Protein AF-A0A926B3X3-F1 (afdb_monomer)

Sequence (114 aa):
MFDFTWFSDPSAWAALATLTLLEIVLGIDNIVFISVVVGRLPIEQGKQARQIGLALALIFRIALLSTVFILIGLTAPFFTVFDHGVSFRDLLLFAGGLFLLVKATREIHADVEG

Structure (mmCIF, N/CA/C/O backbone):
data_AF-A0A926B3X3-F1
#
_entry.id   AF-A0A926B3X3-F1
#
loop_
_atom_site.group_PDB
_atom_site.id
_atom_site.type_symbol
_atom_site.label_atom_id
_atom_site.label_alt_id
_atom_site.label_comp_id
_atom_site.label_asym_id
_atom_site.label_entity_id
_atom_site.label_seq_id
_atom_site.pdbx_PDB_ins_code
_atom_site.Cartn_x
_atom_site.Cartn_y
_atom_site.Cartn_z
_atom_site.occupancy
_atom_site.B_iso_or_equiv
_atom_site.auth_seq_id
_atom_site.auth_comp_id
_atom_site.auth_asym_id
_atom_site.auth_atom_id
_atom_site.pdbx_PDB_model_num
ATOM 1 N N . MET A 1 1 ? 27.681 2.929 -8.931 1.00 40.84 1 MET A N 1
ATOM 2 C CA . MET A 1 1 ? 28.123 4.221 -8.370 1.00 40.84 1 MET A CA 1
ATOM 3 C C . MET A 1 1 ? 26.849 4.993 -8.080 1.00 40.84 1 MET A C 1
ATOM 5 O O . MET A 1 1 ? 26.054 5.130 -8.996 1.00 40.84 1 MET A O 1
ATOM 9 N N . PHE A 1 2 ? 26.558 5.319 -6.819 1.00 56.75 2 PHE A N 1
ATOM 10 C CA . PHE A 1 2 ? 25.348 6.078 -6.486 1.00 56.75 2 PHE A CA 1
ATOM 11 C C . PHE A 1 2 ? 25.544 7.510 -6.995 1.00 56.75 2 PHE A C 1
ATOM 13 O O . PHE A 1 2 ? 26.399 8.222 -6.473 1.00 56.75 2 PHE A O 1
ATOM 20 N N . ASP A 1 3 ? 24.828 7.900 -8.049 1.00 65.88 3 ASP A N 1
ATOM 21 C CA . ASP A 1 3 ? 24.840 9.277 -8.542 1.00 65.88 3 ASP A CA 1
ATOM 22 C C . ASP A 1 3 ? 24.080 10.156 -7.548 1.00 65.88 3 ASP A C 1
ATOM 24 O O . ASP A 1 3 ? 22.885 9.978 -7.347 1.00 65.88 3 ASP A O 1
ATOM 28 N N . PHE A 1 4 ? 24.772 11.093 -6.896 1.00 72.75 4 PHE A N 1
ATOM 29 C CA . PHE A 1 4 ? 24.179 12.047 -5.945 1.00 72.75 4 PHE A CA 1
ATOM 30 C C . PHE A 1 4 ? 23.632 13.310 -6.629 1.00 72.75 4 PHE A C 1
ATOM 32 O O . PHE A 1 4 ? 23.232 14.259 -5.962 1.00 72.75 4 PHE A O 1
ATOM 39 N N . THR A 1 5 ? 23.597 13.333 -7.962 1.00 74.50 5 THR A N 1
ATOM 40 C CA . THR A 1 5 ? 23.115 14.464 -8.770 1.00 74.50 5 THR A CA 1
ATOM 41 C C . THR A 1 5 ? 21.628 14.761 -8.556 1.00 74.50 5 THR A C 1
ATOM 43 O O . THR A 1 5 ? 21.217 15.911 -8.688 1.00 74.50 5 THR A O 1
ATOM 46 N N . TRP A 1 6 ? 20.836 13.770 -8.127 1.00 72.50 6 TRP A N 1
ATOM 47 C CA . TRP A 1 6 ? 19.415 13.942 -7.801 1.00 72.50 6 TRP A CA 1
ATOM 48 C C . TRP A 1 6 ? 19.167 14.917 -6.641 1.00 72.50 6 TRP A C 1
ATOM 50 O O . TRP A 1 6 ? 18.108 15.533 -6.589 1.00 72.50 6 TRP A O 1
ATOM 60 N N . PHE A 1 7 ? 20.128 15.105 -5.725 1.00 77.75 7 PHE A N 1
ATOM 61 C CA . PHE A 1 7 ? 19.976 16.051 -4.609 1.00 77.75 7 PHE A CA 1
ATOM 62 C C . PHE A 1 7 ? 19.817 17.495 -5.089 1.00 77.75 7 PHE A C 1
ATOM 64 O O . PHE A 1 7 ? 19.164 18.299 -4.423 1.00 77.75 7 PHE A O 1
ATOM 71 N N . SER A 1 8 ? 20.421 17.826 -6.229 1.00 84.69 8 SER A N 1
ATOM 72 C CA . SER A 1 8 ? 20.369 19.158 -6.831 1.00 84.69 8 SER A CA 1
ATOM 73 C C . SER A 1 8 ? 19.271 19.293 -7.884 1.00 84.69 8 SER A C 1
ATOM 75 O O . SER A 1 8 ? 19.095 20.385 -8.416 1.00 84.69 8 SER A O 1
ATOM 77 N N . ASP A 1 9 ? 18.538 18.218 -8.181 1.00 85.81 9 ASP A N 1
ATOM 78 C CA . ASP A 1 9 ? 17.450 18.212 -9.153 1.00 85.81 9 ASP A CA 1
ATOM 79 C C . ASP A 1 9 ? 16.109 18.521 -8.456 1.00 85.81 9 ASP A C 1
ATOM 81 O O . ASP A 1 9 ? 15.610 17.701 -7.676 1.00 85.81 9 ASP A O 1
ATOM 85 N N . PRO A 1 10 ? 15.477 19.678 -8.726 1.00 87.62 10 PRO A N 1
ATOM 86 C CA . PRO A 1 10 ? 14.182 20.024 -8.143 1.00 87.62 10 PRO A CA 1
ATOM 87 C C . PRO A 1 10 ? 13.077 19.006 -8.460 1.00 87.62 10 PRO A C 1
ATOM 89 O O . PRO A 1 10 ? 12.139 18.850 -7.675 1.00 87.62 10 PRO A O 1
ATOM 92 N N . SER A 1 11 ? 13.176 18.292 -9.588 1.00 89.06 11 SER A N 1
ATOM 93 C CA . SER A 1 11 ? 12.188 17.286 -9.986 1.00 89.06 11 SER A CA 1
ATOM 94 C C . SER A 1 11 ? 12.229 16.041 -9.093 1.00 89.06 11 SER A C 1
ATOM 96 O O 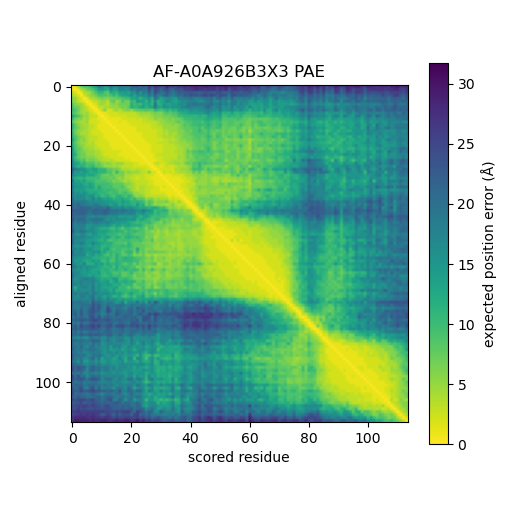. SER A 1 11 ? 11.177 15.480 -8.777 1.00 89.06 11 SER A O 1
ATOM 98 N N . ALA A 1 12 ? 13.409 15.655 -8.596 1.00 87.75 12 ALA A N 1
ATOM 99 C CA . ALA A 1 12 ? 13.568 14.527 -7.681 1.00 87.75 12 ALA A CA 1
ATOM 100 C C . ALA A 1 12 ? 12.899 14.801 -6.324 1.00 87.75 12 ALA A C 1
ATOM 102 O O . ALA A 1 12 ? 12.213 13.937 -5.776 1.00 87.75 12 ALA A O 1
ATOM 103 N N . TRP A 1 13 ? 13.030 16.029 -5.812 1.00 90.62 13 TRP A N 1
ATOM 104 C CA . TRP A 1 13 ? 12.344 16.473 -4.595 1.00 90.62 13 TRP A CA 1
ATOM 105 C C . TRP A 1 13 ? 10.826 16.507 -4.763 1.00 90.62 13 TRP A C 1
ATOM 107 O O . TRP A 1 13 ? 10.102 16.072 -3.867 1.00 90.62 13 TRP A O 1
ATOM 117 N N . ALA A 1 14 ? 10.342 16.972 -5.918 1.00 92.06 14 ALA A N 1
ATOM 118 C CA . ALA A 1 14 ? 8.920 16.942 -6.238 1.00 92.06 14 ALA A CA 1
ATOM 119 C C . ALA A 1 14 ? 8.385 15.499 -6.282 1.00 92.06 14 ALA A C 1
ATOM 121 O O . ALA A 1 14 ? 7.374 15.206 -5.647 1.00 92.06 14 ALA A O 1
ATOM 122 N N . ALA A 1 15 ? 9.094 14.579 -6.946 1.00 89.62 15 ALA A N 1
ATOM 123 C CA . ALA A 1 15 ? 8.716 13.168 -7.008 1.00 89.62 15 ALA A CA 1
ATOM 124 C C . ALA A 1 15 ? 8.693 12.507 -5.619 1.00 89.62 15 ALA A C 1
ATOM 126 O O . ALA A 1 15 ? 7.734 11.810 -5.291 1.00 89.62 15 ALA A O 1
ATOM 127 N N . LEU A 1 16 ? 9.702 12.763 -4.777 1.00 90.94 16 LEU A N 1
ATOM 128 C CA . LEU A 1 16 ? 9.740 12.299 -3.385 1.00 90.94 16 LEU A CA 1
ATOM 129 C C . LEU A 1 16 ? 8.560 12.832 -2.569 1.00 90.94 16 LEU A C 1
ATOM 131 O O . LEU A 1 16 ? 7.928 12.069 -1.835 1.00 90.94 16 LEU A O 1
ATOM 135 N N . ALA A 1 17 ? 8.243 14.121 -2.707 1.00 93.69 17 ALA A N 1
ATOM 136 C CA . ALA A 1 17 ? 7.108 14.733 -2.026 1.00 93.69 17 ALA A CA 1
ATOM 137 C C . ALA A 1 17 ? 5.784 14.092 -2.466 1.00 93.69 17 ALA A C 1
ATOM 139 O O . ALA A 1 17 ? 4.978 13.718 -1.616 1.00 93.69 17 ALA A O 1
ATOM 140 N N . THR A 1 18 ? 5.581 13.895 -3.772 1.00 93.38 18 THR A N 1
ATOM 141 C CA . THR A 1 18 ? 4.383 13.236 -4.311 1.00 93.38 18 THR A CA 1
ATOM 142 C C . THR A 1 18 ? 4.275 11.783 -3.854 1.00 93.38 18 THR A C 1
ATOM 144 O O . THR A 1 18 ? 3.209 11.378 -3.398 1.00 93.38 18 THR A O 1
ATOM 147 N N . LEU A 1 19 ? 5.362 11.008 -3.916 1.00 90.62 19 LEU A N 1
ATOM 148 C CA . LEU A 1 19 ? 5.396 9.617 -3.446 1.00 90.62 19 LEU A CA 1
ATOM 149 C C . LEU A 1 19 ? 5.066 9.520 -1.956 1.00 90.62 19 LEU A C 1
ATOM 151 O O . LEU A 1 19 ? 4.253 8.694 -1.556 1.00 90.62 19 LEU A O 1
ATOM 155 N N . THR A 1 20 ? 5.644 10.405 -1.144 1.00 90.06 20 THR A N 1
ATOM 156 C CA . THR A 1 20 ? 5.370 10.458 0.297 1.00 90.06 20 THR A CA 1
ATOM 157 C C . THR A 1 20 ? 3.903 10.794 0.565 1.00 90.06 20 THR A C 1
ATOM 159 O O . THR A 1 20 ? 3.271 10.162 1.407 1.00 90.06 20 THR A O 1
ATOM 162 N N . LEU A 1 21 ? 3.336 11.749 -0.178 1.00 94.94 21 LEU A N 1
ATOM 163 C CA . LEU A 1 21 ? 1.920 12.108 -0.087 1.00 94.94 21 LEU A CA 1
ATOM 164 C C . LEU A 1 21 ? 1.003 10.938 -0.453 1.00 94.94 21 LEU A C 1
ATOM 166 O O . LEU A 1 21 ? 0.075 10.643 0.297 1.00 94.94 21 LEU A O 1
ATOM 170 N N . LEU A 1 22 ? 1.272 10.257 -1.569 1.00 91.56 22 LEU A N 1
ATOM 171 C CA . LEU A 1 22 ? 0.494 9.094 -2.003 1.00 91.56 22 LEU A CA 1
ATOM 172 C C . LEU A 1 22 ? 0.548 7.964 -0.974 1.00 91.56 22 LEU A C 1
ATOM 174 O O . LEU A 1 22 ? -0.485 7.373 -0.663 1.00 91.56 22 LEU A O 1
ATOM 178 N N . GLU A 1 23 ? 1.721 7.708 -0.397 1.00 83.62 23 GLU A N 1
ATOM 179 C CA . GLU A 1 23 ? 1.887 6.669 0.617 1.00 83.62 23 GLU A CA 1
ATOM 180 C C . GLU A 1 23 ? 1.104 6.986 1.899 1.00 83.62 23 GLU A C 1
ATOM 182 O O . GLU A 1 23 ? 0.536 6.090 2.527 1.00 83.62 23 GLU A O 1
ATOM 187 N N . ILE A 1 24 ? 1.034 8.267 2.280 1.00 87.06 24 ILE A N 1
ATOM 188 C CA . ILE A 1 24 ? 0.219 8.724 3.411 1.00 87.06 24 ILE A CA 1
ATOM 189 C C . ILE A 1 24 ? -1.269 8.520 3.109 1.00 87.06 24 ILE A C 1
ATOM 191 O O . ILE A 1 24 ? -1.976 7.956 3.942 1.00 87.06 24 ILE A O 1
ATOM 195 N N . V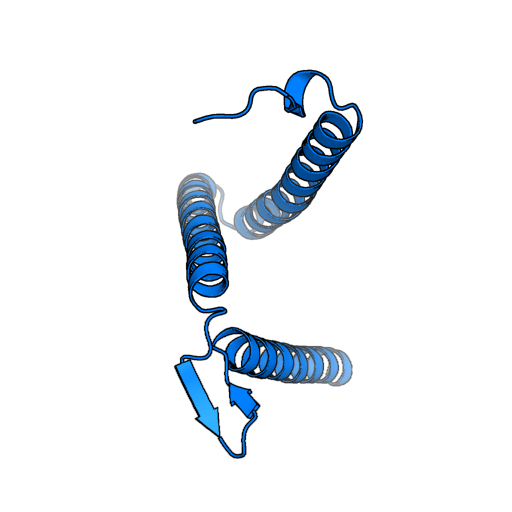AL A 1 25 ? -1.742 8.933 1.929 1.00 87.31 25 VAL A N 1
ATOM 196 C CA . VAL A 1 25 ? -3.157 8.812 1.533 1.00 87.31 25 VAL A CA 1
ATOM 197 C C . VAL A 1 25 ? -3.596 7.345 1.504 1.00 87.31 25 VAL A C 1
ATOM 199 O O . VAL A 1 25 ? -4.573 6.994 2.163 1.00 87.31 25 VAL A O 1
ATOM 202 N N . LEU A 1 26 ? -2.829 6.466 0.847 1.00 82.56 26 LEU A N 1
ATOM 203 C CA . LEU A 1 26 ? -3.105 5.023 0.857 1.00 82.56 26 LEU A CA 1
ATOM 204 C C . LEU A 1 26 ? -3.027 4.426 2.270 1.00 82.56 26 LEU A C 1
ATOM 206 O O . LEU A 1 26 ? -3.792 3.526 2.621 1.00 82.56 26 LEU A O 1
ATOM 210 N N . GLY A 1 27 ? -2.091 4.907 3.091 1.00 78.00 27 GLY A N 1
ATOM 211 C CA . GLY A 1 27 ? -1.938 4.461 4.472 1.00 78.00 27 GLY A CA 1
ATOM 212 C C . GLY A 1 27 ? -3.155 4.780 5.343 1.00 78.00 27 GLY A C 1
ATOM 213 O O . GLY A 1 27 ? -3.525 3.963 6.190 1.00 78.00 27 GLY A O 1
ATOM 214 N N . ILE A 1 28 ? -3.792 5.935 5.122 1.00 84.31 28 ILE A N 1
ATOM 21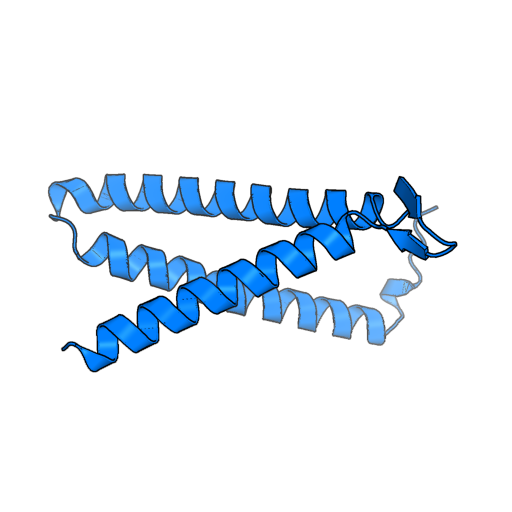5 C CA . ILE A 1 28 ? -4.979 6.371 5.866 1.00 84.31 28 ILE A CA 1
ATOM 216 C C . ILE A 1 28 ? -6.169 5.464 5.562 1.00 84.31 28 ILE A C 1
ATOM 218 O O . ILE A 1 28 ? -6.754 4.933 6.507 1.00 84.31 28 ILE A O 1
ATOM 222 N N . ASP A 1 29 ? -6.482 5.222 4.286 1.00 82.31 29 ASP A N 1
ATOM 223 C CA . ASP A 1 29 ? -7.611 4.364 3.885 1.00 82.31 29 ASP A CA 1
ATOM 224 C C . ASP A 1 29 ? -7.535 2.983 4.551 1.00 82.31 29 ASP A C 1
ATOM 226 O O . ASP A 1 29 ? -8.514 2.472 5.103 1.00 82.31 29 ASP A O 1
ATOM 230 N N . ASN A 1 30 ? -6.330 2.410 4.593 1.00 78.31 30 ASN A N 1
ATOM 231 C CA . ASN A 1 30 ? -6.080 1.096 5.169 1.00 78.31 30 ASN A CA 1
ATOM 232 C C . ASN A 1 30 ? -6.203 1.073 6.710 1.00 78.31 30 ASN A C 1
ATOM 234 O O . ASN A 1 30 ? -6.754 0.126 7.275 1.00 78.31 30 ASN A O 1
ATOM 238 N N . ILE A 1 31 ? -5.743 2.114 7.419 1.00 80.19 31 ILE A N 1
ATOM 239 C CA . ILE A 1 31 ? -5.906 2.214 8.885 1.00 80.19 31 ILE A CA 1
ATOM 240 C C . ILE A 1 31 ? -7.369 2.481 9.260 1.00 80.19 31 ILE A C 1
ATOM 242 O O . ILE A 1 31 ? -7.860 1.925 10.252 1.00 80.19 31 ILE A O 1
ATOM 246 N N . VAL A 1 32 ? -8.069 3.315 8.485 1.00 83.38 32 VAL A N 1
ATOM 247 C CA . VAL A 1 32 ? -9.489 3.627 8.689 1.00 83.38 32 VAL A CA 1
ATOM 248 C C . VAL A 1 32 ? -10.331 2.369 8.507 1.00 83.38 32 VAL A C 1
ATOM 250 O O . VAL A 1 32 ? -11.115 2.054 9.399 1.00 83.38 32 VAL A O 1
ATOM 253 N N . PHE A 1 33 ? -10.110 1.586 7.446 1.00 82.38 33 PHE A N 1
ATOM 254 C CA . PHE A 1 33 ? -10.823 0.325 7.226 1.00 82.38 33 PHE A CA 1
ATOM 255 C C . PHE A 1 33 ? -10.672 -0.647 8.407 1.00 82.38 33 PHE A C 1
ATOM 257 O O . PHE A 1 33 ? -11.668 -1.128 8.949 1.00 82.38 33 PHE A O 1
ATOM 264 N N . ILE A 1 34 ? -9.441 -0.873 8.882 1.00 78.88 34 ILE A N 1
ATOM 265 C CA . ILE A 1 34 ? -9.190 -1.744 10.043 1.00 78.88 34 ILE A CA 1
ATOM 266 C C . ILE A 1 34 ? -9.885 -1.196 11.289 1.00 78.88 34 ILE A C 1
ATOM 268 O O . ILE A 1 34 ? -10.476 -1.954 12.053 1.00 78.88 34 ILE A O 1
ATOM 272 N N . SER A 1 35 ? -9.837 0.119 11.502 1.00 75.06 35 SER A N 1
ATOM 273 C CA . SER A 1 35 ? -10.443 0.747 12.679 1.00 75.06 35 SER A CA 1
ATOM 274 C C . SER A 1 35 ? -11.974 0.666 12.652 1.00 75.06 35 SER A C 1
ATOM 276 O O . SER A 1 35 ? -12.583 0.441 13.696 1.00 75.06 35 SER A O 1
ATOM 278 N N . VAL A 1 36 ? -12.593 0.771 11.471 1.00 82.56 36 VAL A N 1
ATOM 279 C CA . VAL A 1 36 ? -14.042 0.603 11.274 1.00 82.56 36 VAL A CA 1
ATOM 280 C C . VAL A 1 36 ? -14.467 -0.847 11.505 1.00 82.56 36 VAL A C 1
ATOM 282 O O . VAL A 1 36 ? -15.436 -1.089 12.223 1.00 82.56 36 VAL A O 1
ATOM 285 N N . VAL A 1 37 ? -13.738 -1.818 10.948 1.00 78.19 37 VAL A N 1
ATOM 286 C CA . VAL A 1 37 ? -14.055 -3.249 11.101 1.00 78.19 37 VAL A CA 1
ATOM 287 C C . VAL A 1 37 ? -13.856 -3.703 12.548 1.00 78.19 37 VAL A C 1
ATOM 289 O O . VAL A 1 37 ? -14.725 -4.361 13.117 1.00 78.19 37 VAL A O 1
ATOM 292 N N . VAL A 1 38 ? -12.751 -3.303 13.184 1.00 78.50 38 VAL A N 1
ATOM 293 C CA . VAL A 1 38 ? -12.451 -3.666 14.578 1.00 78.50 38 VAL A CA 1
ATOM 294 C C . VAL A 1 38 ? -13.374 -2.953 15.570 1.00 78.50 38 VAL A C 1
ATOM 296 O O . VAL A 1 38 ? -13.704 -3.524 16.606 1.00 78.50 38 VAL A O 1
ATOM 299 N N . GLY A 1 39 ? -13.858 -1.750 15.247 1.00 72.50 39 GLY A N 1
ATOM 300 C CA . GLY A 1 39 ? -14.829 -1.016 16.067 1.00 72.50 39 GLY A CA 1
ATOM 301 C C . GLY A 1 39 ? -16.187 -1.713 16.225 1.00 72.50 39 GLY A C 1
ATOM 302 O O . GLY A 1 39 ? -16.971 -1.329 17.087 1.00 72.50 39 GLY A O 1
ATOM 303 N N . ARG A 1 40 ? -16.466 -2.751 15.424 1.00 74.88 40 ARG A N 1
ATOM 304 C CA . ARG A 1 40 ? -17.664 -3.597 15.536 1.00 74.88 40 ARG A CA 1
ATOM 305 C C . A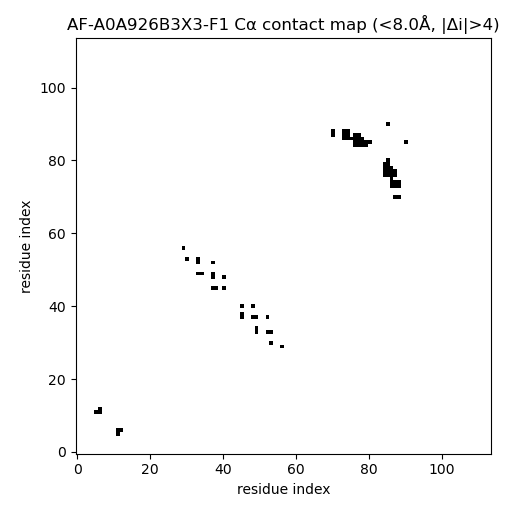RG A 1 40 ? -17.478 -4.793 16.485 1.00 74.88 40 ARG A C 1
ATOM 307 O O . ARG A 1 40 ? -18.450 -5.505 16.723 1.00 74.88 40 ARG A O 1
ATOM 314 N N . LEU A 1 41 ? -16.269 -5.040 17.008 1.00 74.62 41 LEU A N 1
ATOM 315 C CA . LEU A 1 41 ? -15.996 -6.162 17.914 1.00 74.62 41 LEU A CA 1
ATOM 316 C C . LEU A 1 41 ? -16.258 -5.818 19.393 1.00 74.62 41 LEU A C 1
ATOM 318 O O . LEU A 1 41 ? -16.076 -4.669 19.802 1.00 74.62 41 LEU A O 1
ATOM 322 N N . PRO A 1 42 ? -16.619 -6.819 20.225 1.00 74.62 42 PRO A N 1
ATOM 323 C CA . PRO A 1 42 ? -16.733 -6.657 21.672 1.00 74.62 42 PRO A CA 1
ATOM 324 C C . PRO A 1 42 ? -15.442 -6.090 22.279 1.00 74.62 42 PRO A C 1
ATOM 326 O O . PRO A 1 42 ? -14.340 -6.471 21.877 1.00 74.62 42 PRO A O 1
ATOM 329 N N . ILE A 1 43 ? -15.575 -5.207 23.274 1.00 69.94 43 ILE A N 1
ATOM 330 C CA . ILE A 1 43 ? -14.466 -4.437 23.875 1.00 69.94 43 ILE A CA 1
ATOM 331 C C . ILE A 1 43 ? -13.330 -5.351 24.374 1.00 69.94 43 ILE A C 1
ATOM 333 O O . ILE A 1 43 ? -12.155 -5.003 24.260 1.00 69.94 43 ILE A O 1
ATOM 337 N N . GLU A 1 44 ? -13.666 -6.553 24.843 1.00 76.25 44 GLU A N 1
ATOM 338 C CA . GLU A 1 44 ? -12.710 -7.565 25.311 1.00 76.25 44 GLU A CA 1
ATOM 339 C C . GLU A 1 44 ? -11.836 -8.152 24.187 1.00 76.25 44 GLU A C 1
ATOM 341 O O . GLU A 1 44 ? -10.691 -8.526 24.435 1.00 76.25 44 GLU A O 1
ATOM 346 N N . GLN A 1 45 ? -12.320 -8.176 22.940 1.00 74.25 45 GLN A N 1
ATOM 347 C CA . GLN A 1 45 ? -11.595 -8.712 21.776 1.00 74.25 45 GLN A CA 1
ATOM 348 C C . GLN A 1 45 ? -10.977 -7.620 20.891 1.00 74.25 45 GLN A C 1
ATOM 350 O O . GLN A 1 45 ? -10.092 -7.903 20.080 1.00 74.25 45 GLN A O 1
ATOM 355 N N . GLY A 1 46 ? -11.385 -6.357 21.061 1.00 72.31 46 GLY A N 1
ATOM 356 C CA . GLY A 1 46 ? -10.960 -5.243 20.209 1.00 72.31 46 GLY A CA 1
ATOM 357 C C . GLY A 1 46 ? -9.440 -5.046 20.150 1.00 72.31 46 GLY A C 1
ATOM 358 O O . GLY A 1 46 ? -8.891 -4.778 19.082 1.00 72.31 46 GLY A O 1
ATOM 359 N N . LYS A 1 47 ? -8.719 -5.245 21.264 1.00 78.38 47 LYS A N 1
ATOM 360 C CA . LYS A 1 47 ? -7.252 -5.080 21.300 1.00 78.38 47 LYS A CA 1
ATOM 361 C C . LYS A 1 47 ? -6.523 -6.150 20.478 1.00 78.38 47 LYS A C 1
ATOM 363 O O . LYS A 1 47 ? -5.622 -5.810 19.711 1.00 78.38 47 LYS A O 1
ATOM 368 N N . GLN A 1 48 ? -6.922 -7.417 20.610 1.00 80.38 48 GLN A N 1
ATOM 369 C CA . GLN A 1 48 ? -6.344 -8.528 19.845 1.00 80.38 48 GLN A CA 1
ATOM 370 C C . GLN A 1 48 ? -6.722 -8.435 18.365 1.00 80.38 48 GLN A C 1
ATOM 372 O O . GLN A 1 48 ? -5.852 -8.548 17.504 1.00 80.38 48 GLN A O 1
ATOM 377 N N . ALA A 1 49 ? -7.986 -8.130 18.062 1.00 80.25 49 ALA A N 1
ATOM 378 C CA . ALA A 1 49 ? -8.452 -7.938 16.693 1.00 80.25 49 ALA A CA 1
ATOM 379 C C . ALA A 1 49 ? -7.711 -6.792 15.984 1.00 80.25 49 ALA A C 1
ATOM 381 O O . ALA A 1 49 ? -7.340 -6.929 14.821 1.00 80.25 49 ALA A O 1
ATOM 382 N N . ARG A 1 50 ? -7.404 -5.692 16.689 1.00 78.31 50 ARG A N 1
ATOM 383 C CA . ARG A 1 50 ? -6.607 -4.585 16.135 1.00 78.31 50 ARG A CA 1
ATOM 384 C C . ARG A 1 50 ? -5.168 -4.994 15.841 1.00 78.31 50 ARG A C 1
ATOM 386 O O . ARG A 1 50 ? -4.645 -4.632 14.795 1.00 78.31 50 ARG A O 1
ATOM 393 N N . GLN A 1 51 ? -4.529 -5.743 16.739 1.00 82.25 51 GLN A N 1
ATOM 394 C CA . GLN A 1 51 ? -3.160 -6.230 16.535 1.00 82.25 51 GLN A CA 1
ATOM 395 C C . GLN A 1 51 ? -3.077 -7.212 15.365 1.00 82.25 51 GLN A C 1
ATOM 397 O O . GLN A 1 51 ? -2.198 -7.072 14.519 1.00 82.25 51 GLN A O 1
ATOM 402 N N . ILE A 1 52 ? -4.019 -8.155 15.281 1.00 83.50 52 ILE A N 1
ATOM 403 C CA . ILE A 1 52 ? -4.102 -9.116 14.176 1.00 83.50 52 ILE A CA 1
ATOM 404 C C . ILE A 1 52 ? -4.411 -8.390 12.865 1.00 83.50 52 ILE A C 1
ATOM 406 O O . ILE A 1 52 ? -3.743 -8.637 11.867 1.00 83.50 52 ILE A O 1
ATOM 410 N N . GLY A 1 53 ? -5.359 -7.448 12.869 1.00 83.06 53 GLY A N 1
ATOM 411 C CA . GLY A 1 53 ? -5.698 -6.640 11.698 1.00 83.06 53 GLY A CA 1
ATOM 412 C C . GLY A 1 53 ? -4.514 -5.816 11.194 1.00 83.06 53 GLY A C 1
ATOM 413 O O . GLY A 1 53 ? -4.222 -5.833 10.004 1.00 83.06 53 GLY A O 1
ATOM 414 N N . LEU A 1 54 ? -3.775 -5.157 12.094 1.00 82.31 54 LEU A N 1
ATOM 415 C CA . LEU A 1 54 ? -2.563 -4.410 11.743 1.00 82.31 54 LEU A CA 1
ATOM 416 C C . LEU A 1 54 ? -1.446 -5.325 11.222 1.00 82.31 54 LEU A C 1
ATOM 418 O O . LEU A 1 54 ? -0.792 -4.977 10.242 1.00 82.31 54 LEU A O 1
ATOM 422 N N . ALA A 1 55 ? -1.238 -6.493 11.836 1.00 83.62 55 ALA A N 1
ATOM 423 C CA . ALA A 1 55 ? -0.242 -7.461 11.383 1.00 83.62 55 ALA A CA 1
ATOM 424 C C . ALA A 1 55 ? -0.585 -8.015 9.992 1.00 83.62 55 ALA A C 1
ATOM 426 O O . ALA A 1 55 ? 0.265 -8.012 9.103 1.00 83.62 55 ALA A O 1
ATOM 427 N N . LEU A 1 56 ? -1.840 -8.420 9.775 1.00 80.06 56 LEU A N 1
ATOM 428 C CA . LEU A 1 56 ? -2.330 -8.871 8.472 1.00 80.06 56 LEU A CA 1
ATOM 429 C C . LEU A 1 56 ? -2.217 -7.770 7.419 1.00 80.06 56 LEU A C 1
ATOM 431 O O . LEU A 1 56 ? -1.796 -8.048 6.304 1.00 80.06 56 LEU A O 1
ATOM 435 N N . ALA A 1 57 ? -2.521 -6.522 7.767 1.00 79.31 57 ALA A N 1
ATOM 436 C CA . ALA A 1 57 ? -2.389 -5.395 6.853 1.00 79.31 57 ALA A CA 1
ATOM 437 C C . ALA A 1 57 ? -0.934 -5.117 6.458 1.00 79.31 57 ALA A C 1
ATOM 439 O O . ALA A 1 57 ? -0.654 -4.817 5.298 1.00 79.31 57 ALA A O 1
ATOM 440 N N . LEU A 1 58 ? 0.002 -5.255 7.399 1.00 81.75 58 LEU A N 1
ATOM 441 C CA . LEU A 1 58 ? 1.428 -5.122 7.121 1.00 81.75 58 LEU A CA 1
ATOM 442 C C . LEU A 1 58 ? 1.923 -6.259 6.214 1.00 81.75 58 LEU A C 1
ATOM 444 O O . LEU A 1 58 ? 2.637 -6.005 5.247 1.00 81.75 58 LEU A O 1
ATOM 448 N N . ILE A 1 59 ? 1.482 -7.494 6.476 1.00 84.44 59 ILE A N 1
ATOM 449 C CA . ILE A 1 59 ? 1.767 -8.660 5.628 1.00 84.44 59 ILE A CA 1
ATOM 450 C C . ILE A 1 59 ? 1.202 -8.451 4.223 1.00 84.44 59 ILE A C 1
ATOM 452 O O . ILE A 1 59 ? 1.916 -8.654 3.246 1.00 84.44 59 ILE A O 1
ATOM 456 N N . PHE A 1 60 ? -0.052 -8.013 4.107 1.00 79.44 60 PHE A N 1
ATOM 457 C CA . PHE A 1 60 ? -0.703 -7.787 2.821 1.00 79.44 60 PHE A CA 1
ATOM 458 C C . PHE A 1 60 ? 0.005 -6.686 2.025 1.00 79.44 60 PHE A C 1
ATOM 460 O O . PHE A 1 60 ? 0.238 -6.839 0.829 1.00 79.44 60 PHE A O 1
ATOM 467 N N . ARG A 1 61 ? 0.446 -5.617 2.700 1.00 81.81 61 ARG A N 1
ATOM 468 C CA . ARG A 1 61 ? 1.256 -4.555 2.092 1.00 81.81 61 ARG A CA 1
ATOM 469 C C . ARG A 1 61 ? 2.586 -5.080 1.566 1.00 81.81 61 ARG A C 1
ATOM 471 O O . ARG A 1 61 ? 2.930 -4.794 0.424 1.00 81.81 61 ARG A O 1
ATOM 478 N N . ILE A 1 62 ? 3.310 -5.867 2.362 1.00 82.44 62 ILE A N 1
ATOM 479 C CA . ILE A 1 62 ? 4.569 -6.487 1.927 1.00 82.44 62 ILE A CA 1
ATOM 480 C C . ILE A 1 62 ? 4.311 -7.423 0.743 1.00 82.44 62 ILE A C 1
ATOM 482 O O . ILE A 1 62 ? 5.018 -7.333 -0.250 1.00 82.44 62 ILE A O 1
ATOM 486 N N . ALA A 1 63 ? 3.270 -8.256 0.792 1.00 79.25 63 ALA A N 1
ATOM 487 C CA . ALA A 1 63 ? 2.927 -9.170 -0.294 1.00 79.25 63 ALA A CA 1
ATOM 488 C C . ALA A 1 63 ? 2.605 -8.431 -1.605 1.00 79.25 63 ALA A C 1
ATOM 490 O O . ALA A 1 63 ? 3.121 -8.803 -2.661 1.00 79.25 63 ALA A O 1
ATOM 491 N N . LEU A 1 64 ? 1.806 -7.360 -1.549 1.00 79.25 64 LEU A N 1
ATOM 492 C CA . LEU A 1 64 ? 1.498 -6.528 -2.715 1.00 79.25 64 LEU A CA 1
ATOM 493 C C . LEU A 1 64 ? 2.751 -5.829 -3.258 1.00 79.25 64 LEU A C 1
ATOM 495 O O . LEU A 1 64 ? 3.018 -5.915 -4.455 1.00 79.25 64 LEU A O 1
ATOM 499 N N . LEU A 1 65 ? 3.555 -5.198 -2.395 1.00 79.62 65 LEU A N 1
ATOM 500 C CA . LEU A 1 65 ? 4.800 -4.536 -2.800 1.00 79.62 65 LEU A CA 1
ATOM 501 C C . LEU A 1 65 ? 5.809 -5.525 -3.394 1.00 79.62 65 LEU A C 1
ATOM 503 O O . LEU A 1 65 ? 6.399 -5.244 -4.433 1.00 79.62 65 LEU A O 1
ATOM 507 N N . SER A 1 66 ? 5.977 -6.701 -2.787 1.00 76.44 66 SER A N 1
ATOM 508 C CA . SER A 1 66 ? 6.819 -7.774 -3.321 1.00 76.44 66 SER A CA 1
ATOM 509 C C . SER A 1 66 ? 6.301 -8.275 -4.666 1.00 76.44 66 SER A C 1
ATOM 511 O O . SER A 1 66 ? 7.101 -8.497 -5.568 1.00 76.44 66 SER A O 1
ATOM 513 N N . THR A 1 67 ? 4.983 -8.389 -4.844 1.00 76.94 67 THR A N 1
ATOM 514 C CA . THR A 1 67 ? 4.383 -8.757 -6.136 1.00 76.94 67 THR A CA 1
ATOM 515 C C . THR A 1 67 ? 4.690 -7.705 -7.200 1.00 76.94 67 THR A C 1
ATOM 517 O O . THR A 1 67 ? 5.120 -8.064 -8.291 1.00 76.94 67 THR A O 1
ATOM 520 N N . VAL A 1 68 ? 4.554 -6.411 -6.887 1.00 75.06 68 VAL A N 1
ATOM 521 C CA . VAL A 1 68 ? 4.922 -5.307 -7.795 1.00 75.06 68 VAL A CA 1
ATOM 522 C C . VAL A 1 68 ? 6.416 -5.325 -8.120 1.00 75.06 68 VAL A C 1
ATOM 524 O O . VAL A 1 68 ? 6.798 -5.181 -9.278 1.00 75.06 68 VAL A O 1
ATOM 527 N N . PHE A 1 69 ? 7.272 -5.553 -7.128 1.00 74.56 69 PHE A N 1
ATOM 528 C CA . PHE A 1 69 ? 8.715 -5.647 -7.326 1.00 74.56 69 PHE A CA 1
ATOM 529 C C . PHE A 1 69 ? 9.101 -6.828 -8.235 1.00 74.56 69 PHE A C 1
ATOM 531 O O . PHE A 1 69 ? 9.862 -6.650 -9.187 1.00 74.56 69 PHE A O 1
ATOM 538 N N . ILE A 1 70 ? 8.518 -8.011 -8.003 1.00 70.31 70 ILE A N 1
ATOM 539 C CA . ILE A 1 70 ? 8.674 -9.193 -8.864 1.00 70.31 70 ILE A CA 1
ATOM 540 C C . ILE A 1 70 ? 8.161 -8.877 -10.276 1.00 70.31 70 ILE A C 1
ATOM 542 O O . ILE A 1 70 ? 8.865 -9.120 -11.249 1.00 70.31 70 ILE A O 1
ATOM 546 N N . LEU A 1 71 ? 6.987 -8.254 -10.408 1.00 69.25 71 LEU A N 1
ATOM 547 C CA . LEU A 1 71 ? 6.412 -7.845 -11.694 1.00 69.25 71 LEU A CA 1
ATOM 548 C C . LEU A 1 71 ? 7.322 -6.914 -12.496 1.00 69.25 71 LEU A C 1
ATOM 550 O O . LEU A 1 71 ? 7.428 -7.086 -13.707 1.00 69.25 71 LEU A O 1
ATOM 554 N N . ILE A 1 72 ? 7.974 -5.941 -11.851 1.00 69.44 72 ILE A N 1
ATOM 555 C CA . ILE A 1 72 ? 8.936 -5.049 -12.515 1.00 69.44 72 ILE A CA 1
ATOM 556 C C . ILE A 1 72 ? 10.107 -5.869 -13.071 1.00 69.44 72 ILE A C 1
ATOM 558 O O . ILE A 1 72 ? 10.489 -5.663 -14.222 1.00 69.44 72 ILE A O 1
ATOM 562 N N . GLY A 1 73 ? 10.619 -6.841 -12.310 1.00 63.78 73 GLY A N 1
ATOM 563 C CA . GLY A 1 73 ? 11.660 -7.764 -12.776 1.00 63.78 73 GLY A CA 1
ATOM 564 C C . GLY A 1 73 ? 11.207 -8.711 -13.896 1.00 63.7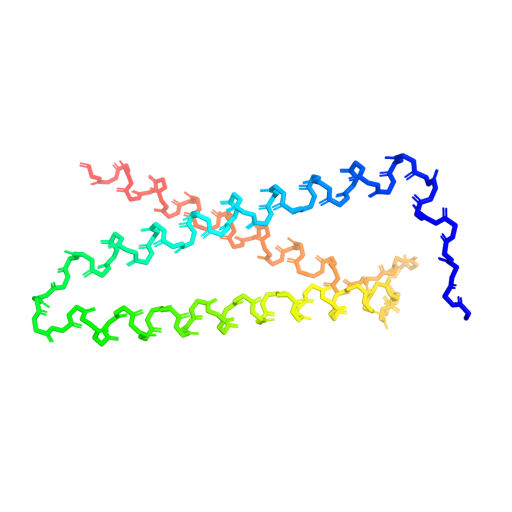8 73 GLY A C 1
ATOM 565 O O . GLY A 1 73 ? 12.003 -9.070 -14.758 1.00 63.78 73 GLY A O 1
ATOM 566 N N . LEU A 1 74 ? 9.922 -9.074 -13.929 1.00 60.97 74 LEU A N 1
ATOM 567 C CA . LEU A 1 74 ? 9.303 -9.964 -14.923 1.00 60.97 74 LEU A CA 1
ATOM 568 C C . LEU A 1 74 ? 8.750 -9.222 -16.159 1.00 60.97 74 LEU A C 1
ATO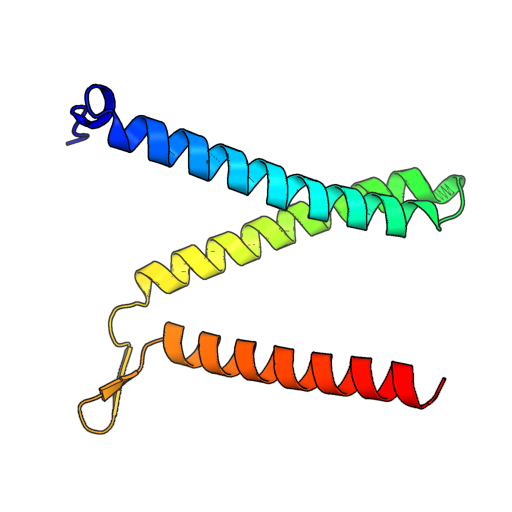M 570 O O . LEU A 1 74 ? 8.022 -9.800 -16.970 1.00 60.97 74 LEU A O 1
ATOM 574 N N . THR A 1 75 ? 9.093 -7.942 -16.335 1.00 58.41 75 THR A N 1
ATOM 575 C CA . THR A 1 75 ? 8.786 -7.194 -17.569 1.00 58.41 75 THR A CA 1
ATOM 576 C C . THR A 1 75 ? 9.575 -7.685 -18.783 1.00 58.41 75 THR A C 1
ATOM 578 O O . T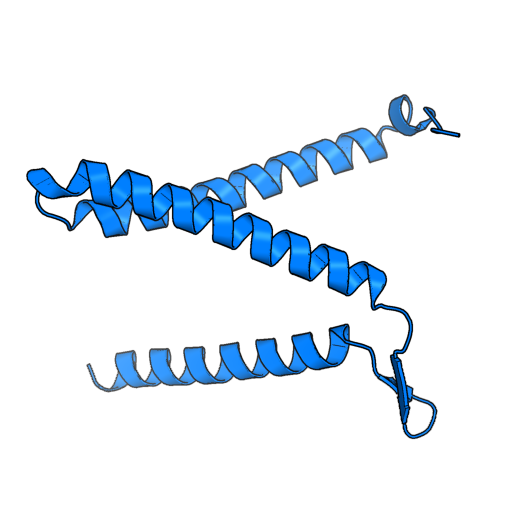HR A 1 75 ? 9.198 -7.373 -19.910 1.00 58.41 75 THR A O 1
ATOM 581 N N . ALA A 1 76 ? 10.620 -8.493 -18.579 1.00 59.12 76 ALA A N 1
ATOM 582 C CA . ALA A 1 76 ? 11.231 -9.259 -19.655 1.00 59.12 76 ALA A CA 1
ATOM 583 C C . ALA A 1 76 ? 10.229 -10.320 -20.166 1.00 59.12 76 ALA A C 1
ATOM 585 O O . ALA A 1 76 ? 9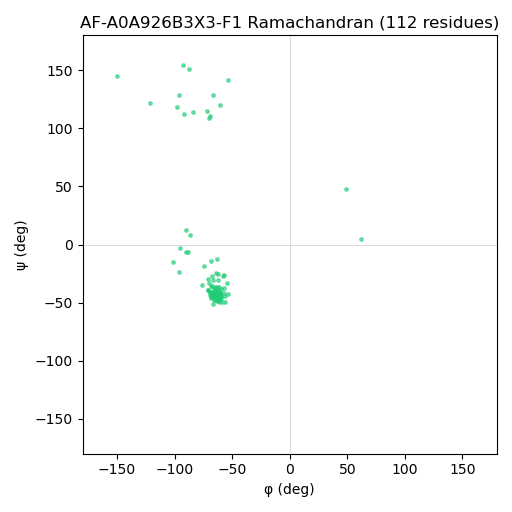.659 -11.052 -19.351 1.00 59.12 76 ALA A O 1
ATOM 586 N N . PRO A 1 77 ? 9.976 -10.407 -21.485 1.00 59.47 77 PRO A N 1
ATOM 587 C CA . PRO A 1 77 ? 8.999 -11.340 -22.039 1.00 59.47 77 PRO A CA 1
ATOM 588 C C . PRO A 1 77 ? 9.401 -12.780 -21.703 1.00 59.47 77 PRO A C 1
ATOM 590 O O . PRO A 1 77 ? 10.490 -13.224 -22.062 1.00 59.47 77 PRO A O 1
ATOM 593 N N . PHE A 1 78 ? 8.528 -13.498 -20.989 1.00 56.56 78 PHE A N 1
ATOM 594 C CA . PHE A 1 78 ? 8.811 -14.859 -20.519 1.00 56.56 78 PHE A CA 1
ATOM 595 C C . PHE A 1 78 ? 8.693 -15.871 -21.670 1.00 56.56 78 PHE A C 1
ATOM 597 O O . PHE A 1 78 ? 9.470 -16.816 -21.739 1.00 56.56 78 PHE A O 1
ATOM 604 N N . PHE A 1 79 ? 7.753 -15.635 -22.598 1.00 57.44 79 PHE A N 1
ATOM 605 C CA . PHE A 1 79 ? 7.574 -16.371 -23.852 1.00 57.44 79 PHE A CA 1
ATOM 606 C C . PHE A 1 79 ? 6.978 -15.448 -24.928 1.00 57.44 79 PHE A C 1
ATOM 608 O O . PHE A 1 79 ? 6.160 -14.576 -24.627 1.00 57.44 79 PHE A O 1
ATOM 615 N N . THR A 1 80 ? 7.373 -15.639 -26.187 1.00 58.44 80 THR A N 1
ATOM 616 C CA . THR A 1 80 ? 6.763 -14.979 -27.349 1.00 58.44 80 THR A CA 1
ATOM 617 C C . THR A 1 80 ? 5.726 -15.905 -27.980 1.00 58.44 80 THR A C 1
ATOM 619 O O . THR A 1 80 ? 6.001 -17.067 -28.272 1.00 58.44 80 THR A O 1
ATOM 622 N N . VAL A 1 81 ? 4.512 -15.401 -28.191 1.00 63.69 81 VAL A N 1
ATOM 623 C CA . VAL A 1 81 ? 3.444 -16.094 -28.925 1.00 63.69 81 VAL A CA 1
ATOM 624 C C . VAL A 1 81 ? 3.062 -15.195 -30.097 1.00 63.69 81 VAL A C 1
ATOM 626 O O . VAL A 1 81 ? 2.712 -14.041 -29.880 1.00 63.69 81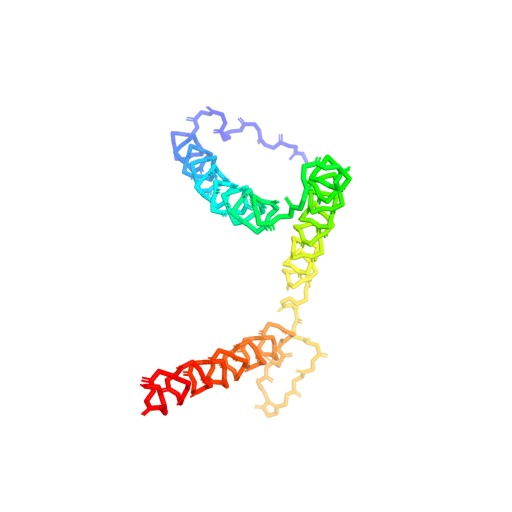 VAL A O 1
ATOM 629 N N . PHE A 1 82 ? 3.171 -15.691 -31.338 1.00 63.12 82 PHE A N 1
ATOM 630 C CA . PHE A 1 82 ? 2.936 -14.894 -32.559 1.00 63.12 82 PHE A CA 1
ATOM 631 C C . PHE A 1 82 ? 3.683 -13.541 -32.563 1.00 63.12 82 PHE A C 1
ATOM 633 O O . PHE A 1 82 ? 3.087 -12.492 -32.807 1.00 63.12 82 PHE A O 1
ATOM 640 N N . ASP A 1 83 ? 4.981 -13.555 -32.235 1.00 64.44 83 ASP A N 1
ATOM 641 C CA . ASP A 1 83 ? 5.844 -12.357 -32.143 1.00 64.44 83 ASP A CA 1
ATOM 642 C C . ASP A 1 83 ? 5.435 -11.314 -31.080 1.00 64.44 83 ASP A C 1
ATOM 644 O O . ASP A 1 83 ? 6.072 -10.272 -30.943 1.00 64.44 83 ASP A O 1
ATOM 648 N N . HIS A 1 84 ? 4.416 -11.603 -30.267 1.00 65.19 84 HIS A N 1
ATOM 649 C CA . HIS A 1 84 ? 4.032 -10.781 -29.125 1.00 65.19 84 HIS A CA 1
ATOM 650 C C . HIS A 1 84 ? 4.631 -11.383 -27.853 1.00 65.19 84 HIS A C 1
ATOM 652 O O . HIS A 1 84 ? 4.353 -12.528 -27.487 1.00 65.19 84 HIS A O 1
ATOM 658 N N . GLY A 1 85 ? 5.497 -10.619 -27.186 1.00 68.81 85 GLY A N 1
ATOM 659 C CA . GLY A 1 85 ? 6.039 -10.992 -25.884 1.00 68.81 85 GLY A CA 1
ATOM 660 C C . GLY A 1 85 ? 4.941 -10.929 -24.832 1.00 68.81 85 GLY A C 1
ATOM 661 O O . GLY A 1 85 ? 4.485 -9.841 -24.500 1.00 68.81 85 GLY A O 1
ATOM 662 N N . VAL A 1 86 ? 4.520 -12.081 -24.310 1.00 68.69 86 VAL A N 1
ATOM 663 C CA . VAL A 1 86 ? 3.557 -12.128 -23.208 1.00 68.69 86 VAL A CA 1
ATOM 664 C C . VAL A 1 86 ? 4.335 -11.951 -21.910 1.00 68.69 86 VAL A C 1
ATOM 666 O O . VAL A 1 86 ? 5.166 -12.792 -21.545 1.00 68.69 86 VAL A O 1
ATOM 669 N N . SER A 1 87 ? 4.096 -10.835 -21.220 1.00 72.00 87 SER A N 1
ATOM 670 C CA . SER A 1 87 ? 4.681 -10.577 -19.907 1.00 72.00 87 SER A CA 1
ATOM 671 C C . SER A 1 87 ? 3.743 -11.054 -18.802 1.00 72.00 87 SER A C 1
ATOM 673 O O . SER A 1 87 ? 2.519 -11.073 -18.931 1.00 72.00 87 SER A O 1
ATOM 675 N N . PHE A 1 88 ? 4.320 -11.378 -17.648 1.00 69.06 88 PHE A N 1
ATOM 676 C CA . PHE A 1 88 ? 3.564 -11.650 -16.428 1.00 69.06 88 PHE A CA 1
ATOM 677 C C . PHE A 1 88 ? 2.668 -10.462 -16.021 1.00 69.06 88 PHE A C 1
ATOM 679 O O . PHE A 1 88 ? 1.615 -10.652 -15.413 1.00 69.06 88 PHE A O 1
ATOM 686 N N . ARG A 1 89 ? 3.053 -9.236 -16.416 1.00 71.75 89 ARG A N 1
ATOM 687 C CA . ARG A 1 89 ? 2.221 -8.031 -16.295 1.00 71.75 89 ARG A CA 1
ATOM 688 C C . ARG A 1 89 ? 0.872 -8.194 -16.995 1.00 71.75 89 ARG A C 1
ATOM 690 O O . ARG A 1 89 ? -0.144 -7.819 -16.416 1.00 71.75 89 ARG A O 1
ATOM 697 N N . ASP A 1 90 ? 0.858 -8.749 -18.202 1.00 77.94 90 ASP A N 1
ATOM 698 C CA . ASP A 1 90 ? -0.350 -8.848 -19.025 1.00 77.94 90 ASP A CA 1
ATOM 699 C C . ASP A 1 90 ? -1.333 -9.857 -18.425 1.00 77.94 90 ASP A C 1
ATOM 701 O O . ASP A 1 90 ? -2.529 -9.586 -18.323 1.00 77.94 90 ASP A O 1
ATOM 705 N N . LEU A 1 91 ? -0.813 -10.980 -17.919 1.00 79.75 91 LEU A N 1
ATOM 706 C CA . LEU A 1 91 ? -1.596 -11.978 -17.189 1.00 79.75 91 LEU A CA 1
ATOM 707 C C . LEU A 1 91 ? -2.225 -11.383 -15.919 1.00 79.75 91 LEU A C 1
ATOM 709 O O . LEU A 1 91 ? -3.395 -11.626 -15.622 1.00 79.75 91 LEU A O 1
ATOM 713 N N . LEU A 1 92 ? -1.455 -10.585 -15.175 1.00 78.62 92 LEU A N 1
ATOM 714 C CA . LEU A 1 92 ? -1.920 -9.953 -13.945 1.00 78.62 92 LEU A CA 1
ATOM 715 C C . LEU A 1 92 ? -2.964 -8.861 -14.214 1.00 78.62 92 LEU A C 1
ATOM 717 O O . LEU A 1 92 ? -3.968 -8.805 -13.508 1.00 78.62 92 LEU A O 1
ATOM 721 N N . LEU A 1 93 ? -2.771 -8.033 -15.245 1.00 81.00 93 LEU A N 1
ATOM 722 C CA . LEU A 1 93 ? -3.766 -7.047 -15.682 1.00 81.00 93 LEU A CA 1
ATOM 723 C C . LEU A 1 93 ? -5.068 -7.726 -16.113 1.00 81.00 93 LEU A C 1
ATOM 725 O O . LEU A 1 93 ? -6.147 -7.275 -15.731 1.00 81.00 93 LEU A O 1
ATOM 729 N N . PHE A 1 94 ? -4.972 -8.835 -16.847 1.00 85.88 94 PHE A N 1
ATOM 730 C CA . PHE A 1 94 ? -6.135 -9.611 -17.261 1.00 85.88 94 PHE A CA 1
ATOM 731 C C . PHE A 1 94 ? -6.888 -10.204 -16.060 1.00 85.88 94 PHE A C 1
ATOM 733 O O . PHE A 1 94 ? -8.100 -10.025 -15.934 1.00 85.88 94 PHE A O 1
ATOM 740 N N . ALA A 1 95 ? -6.175 -10.850 -15.132 1.00 84.69 95 ALA A N 1
ATOM 741 C CA . ALA A 1 95 ? -6.768 -11.423 -13.924 1.00 84.69 95 ALA A CA 1
ATOM 742 C C . ALA A 1 95 ? -7.376 -10.350 -13.002 1.00 84.69 95 ALA A C 1
ATOM 744 O O . ALA A 1 95 ? -8.488 -10.522 -12.502 1.00 84.69 95 ALA A O 1
ATOM 745 N N . GLY A 1 96 ? -6.677 -9.227 -12.804 1.00 81.31 96 GLY A N 1
ATOM 746 C CA . GLY A 1 96 ? -7.151 -8.099 -12.002 1.00 81.31 96 GLY A CA 1
ATOM 747 C C . GLY A 1 96 ? -8.383 -7.422 -12.607 1.00 81.31 96 GLY A C 1
ATOM 748 O O . GLY A 1 96 ? -9.351 -7.161 -11.895 1.00 81.31 96 GLY A O 1
ATOM 749 N N . GLY A 1 97 ? -8.391 -7.207 -13.926 1.00 86.25 97 GLY A N 1
ATOM 750 C CA . GLY A 1 97 ? -9.552 -6.685 -14.648 1.00 86.25 97 GLY A CA 1
ATOM 751 C C . GLY A 1 97 ? -10.770 -7.603 -14.526 1.00 86.25 97 GLY A C 1
ATOM 752 O O . GLY A 1 97 ? -11.864 -7.139 -14.209 1.00 86.25 97 GLY A O 1
ATOM 753 N N . LEU A 1 98 ? -10.575 -8.915 -14.683 1.00 90.81 98 LEU A N 1
ATOM 754 C CA . LEU A 1 98 ? -11.642 -9.902 -14.516 1.00 90.81 98 LEU A CA 1
ATOM 755 C C . LEU A 1 98 ? -12.180 -9.939 -13.075 1.00 90.81 98 LEU A C 1
ATOM 757 O O . LEU A 1 98 ? -13.392 -10.001 -12.871 1.00 90.81 98 LEU A O 1
ATOM 761 N N . PHE A 1 99 ? -11.300 -9.856 -12.075 1.00 88.12 99 PHE A N 1
ATOM 762 C CA . PHE A 1 99 ? -11.692 -9.785 -10.666 1.00 88.12 99 PHE A CA 1
ATOM 763 C C . PHE A 1 99 ? -12.573 -8.562 -10.373 1.00 88.12 99 PHE A C 1
ATOM 765 O O . PHE A 1 99 ? -13.614 -8.698 -9.728 1.00 88.12 99 PHE A O 1
ATOM 772 N N . LEU A 1 100 ? -12.190 -7.381 -10.874 1.00 86.62 100 LEU A N 1
ATOM 773 C CA . LEU A 1 100 ? -12.974 -6.156 -10.703 1.00 86.62 100 LEU A CA 1
ATOM 774 C C . LEU A 1 100 ? -14.345 -6.255 -11.374 1.00 86.62 100 LEU A C 1
ATOM 776 O O . LEU A 1 100 ? -15.330 -5.851 -10.763 1.00 86.62 100 LEU A O 1
ATOM 780 N N . LEU A 1 101 ? -14.425 -6.838 -12.575 1.00 89.38 101 LEU A N 1
ATOM 781 C CA . LEU A 1 101 ? -15.700 -7.070 -13.259 1.00 89.38 101 LEU A CA 1
ATOM 782 C C . LEU A 1 101 ? -16.632 -7.942 -12.415 1.00 89.38 101 LEU A C 1
ATOM 784 O O . LEU A 1 101 ? -17.767 -7.552 -12.161 1.00 89.38 101 LEU A O 1
ATOM 788 N N . VAL A 1 102 ? -16.144 -9.078 -11.908 1.00 91.00 102 VAL A N 1
ATOM 789 C CA . VAL A 1 102 ? -16.948 -9.974 -11.060 1.00 91.00 102 VAL A CA 1
ATOM 790 C C . VAL A 1 102 ? -17.394 -9.279 -9.773 1.00 91.00 102 VAL A C 1
ATOM 792 O O . VAL A 1 102 ? -18.552 -9.416 -9.375 1.00 91.00 102 VAL A O 1
ATOM 795 N N . LYS A 1 103 ? -16.499 -8.535 -9.112 1.00 83.62 103 LYS A N 1
ATOM 796 C CA . LYS A 1 103 ? -16.823 -7.808 -7.878 1.00 83.62 103 LYS A CA 1
ATOM 797 C C . LYS A 1 103 ? -17.880 -6.734 -8.130 1.00 83.62 103 LYS A C 1
ATOM 799 O O . LYS A 1 103 ? -18.871 -6.706 -7.412 1.00 83.62 103 LYS A O 1
ATOM 804 N N . ALA A 1 104 ? -17.702 -5.923 -9.171 1.00 85.75 104 ALA A N 1
ATOM 805 C CA . ALA A 1 104 ? -18.652 -4.887 -9.558 1.00 85.75 104 ALA A CA 1
ATOM 806 C C . ALA A 1 104 ? -20.023 -5.485 -9.901 1.00 85.75 104 ALA A C 1
ATOM 808 O O . ALA A 1 104 ? -21.038 -4.986 -9.431 1.00 85.75 104 ALA A O 1
ATOM 809 N N . THR A 1 105 ? -20.074 -6.596 -10.647 1.00 89.50 105 THR A N 1
ATOM 810 C CA . THR A 1 105 ? -21.340 -7.290 -10.933 1.00 89.50 105 THR A CA 1
ATOM 811 C C . THR A 1 105 ? -22.009 -7.807 -9.660 1.00 89.50 105 THR A C 1
ATOM 813 O O . THR A 1 105 ? -23.221 -7.676 -9.523 1.00 89.50 105 THR A O 1
ATOM 816 N N . ARG A 1 106 ? -21.248 -8.368 -8.711 1.00 81.94 106 ARG A N 1
ATOM 817 C CA . ARG A 1 106 ? -21.798 -8.845 -7.431 1.00 81.94 106 ARG A CA 1
ATOM 818 C C . ARG A 1 106 ? -22.301 -7.712 -6.540 1.00 81.94 106 ARG A C 1
ATOM 820 O O . ARG A 1 106 ? -23.351 -7.875 -5.935 1.00 81.94 106 ARG A O 1
ATOM 827 N N . GLU A 1 107 ? -21.579 -6.596 -6.464 1.00 82.06 107 GLU A N 1
ATOM 828 C CA . GLU A 1 107 ? -22.001 -5.418 -5.694 1.00 82.06 107 GLU A CA 1
ATOM 829 C C . GLU A 1 107 ? -23.267 -4.796 -6.297 1.00 82.06 107 GLU A C 1
ATOM 831 O O . GLU A 1 107 ? -24.222 -4.562 -5.567 1.00 82.06 107 GLU A O 1
ATOM 836 N N . ILE A 1 108 ? -23.340 -4.652 -7.627 1.00 82.69 108 ILE A N 1
ATOM 837 C CA . ILE A 1 108 ? -24.552 -4.168 -8.308 1.00 82.69 108 ILE A CA 1
ATOM 838 C C . ILE A 1 108 ? -25.730 -5.124 -8.093 1.00 82.69 108 ILE A C 1
ATOM 840 O O . ILE A 1 108 ? -26.845 -4.677 -7.857 1.00 82.69 108 ILE A O 1
ATOM 844 N N . HIS A 1 109 ? -25.513 -6.438 -8.169 1.00 78.00 109 HIS A N 1
ATOM 845 C CA . HIS A 1 109 ? -26.590 -7.405 -7.955 1.00 78.00 109 HIS A CA 1
ATOM 846 C C . HIS A 1 109 ? -27.105 -7.383 -6.507 1.00 78.00 109 HIS A C 1
ATOM 848 O O . HIS A 1 109 ? -28.311 -7.456 -6.296 1.00 78.00 109 HIS A O 1
ATOM 854 N N . ALA A 1 110 ? -26.211 -7.208 -5.529 1.00 72.12 110 ALA A N 1
ATOM 855 C CA . ALA A 1 110 ? -26.574 -7.088 -4.119 1.00 72.12 110 ALA A CA 1
ATOM 856 C C . ALA A 1 110 ? -27.343 -5.792 -3.799 1.00 72.12 110 ALA A C 1
ATOM 858 O O . ALA A 1 110 ? -28.259 -5.836 -2.985 1.00 72.12 110 ALA A O 1
ATOM 859 N N . ASP A 1 111 ? -27.013 -4.671 -4.450 1.00 69.31 111 ASP A N 1
ATOM 860 C CA . ASP A 1 111 ? -27.732 -3.392 -4.299 1.00 69.31 111 ASP A CA 1
ATOM 861 C C . ASP A 1 111 ? -29.095 -3.368 -5.019 1.00 69.31 111 ASP A C 1
ATOM 863 O O . ASP A 1 111 ? -29.921 -2.507 -4.734 1.00 69.31 111 ASP A O 1
ATOM 867 N N . VAL A 1 112 ? -29.332 -4.275 -5.975 1.00 71.00 112 VAL A N 1
ATOM 868 C CA . VAL A 1 112 ? -30.575 -4.332 -6.771 1.00 71.00 112 VAL A CA 1
ATOM 869 C C . VAL A 1 112 ? -31.590 -5.339 -6.210 1.00 71.00 112 VAL A C 1
ATOM 871 O O . VAL A 1 112 ? -32.785 -5.197 -6.464 1.00 71.00 112 VAL A O 1
ATOM 874 N N . GLU A 1 113 ? -31.146 -6.350 -5.456 1.00 58.34 113 GLU A N 1
ATOM 875 C CA . GLU A 1 113 ? -32.036 -7.293 -4.752 1.00 58.34 113 GLU A CA 1
ATOM 876 C C . GLU A 1 113 ? -32.418 -6.853 -3.322 1.00 58.34 113 GLU A C 1
ATOM 878 O O . GLU A 1 113 ? -33.261 -7.506 -2.702 1.00 58.34 113 GLU A O 1
ATOM 883 N N . GLY A 1 114 ? -31.830 -5.765 -2.806 1.00 51.25 114 GLY A N 1
ATOM 884 C CA . GLY A 1 114 ? -32.199 -5.116 -1.536 1.00 51.25 114 GLY A CA 1
ATOM 885 C C . GLY A 1 114 ? -33.115 -3.912 -1.724 1.00 51.25 114 GLY A C 1
ATOM 886 O O . GLY A 1 114 ? -33.974 -3.701 -0.837 1.00 51.25 114 GLY A O 1
#

Radius of gyration: 20.5 Å; Cα contacts (8 Å, |Δi|>4): 40; chains: 1; bounding box: 60×36×58 Å

Mean predicted aligned error: 12.3 Å

pLDDT: mean 77.59, std 10.13, range [40.84, 94.94]

Solvent-accessible surface area (backbone atoms only — not comparable to full-atom values): 6478 Å² total; per-residue (Å²): 130,88,77,69,66,54,81,78,34,71,65,49,56,51,51,51,52,50,52,53,50,51,52,50,55,58,50,46,57,56,54,49,52,48,52,58,60,34,68,74,46,60,79,91,48,29,66,59,48,43,52,51,47,52,50,51,50,52,51,51,49,51,52,52,51,50,49,53,53,51,41,64,69,35,63,57,57,78,47,70,57,95,88,42,61,50,26,62,55,56,57,49,53,51,53,51,52,52,51,52,52,54,50,53,53,50,53,52,51,56,67,71,77,104

Secondary structure (DSSP, 8-state):
---GGGGG-HHHHHHHHHHHHHHHHHHHHHHHHHHHHHTTS-HHHHHHHHHHHHHHHHHHHHHHHHHHHHHHHTTS-SEEETTEEE-HHHHHHHHHHHHHHHHHHHHHHHHH--

Foldseek 3Di:
DPDPVLVVPPVSVVVVVVVVVVCVVVVVVLLVVQCVVLVPDDPVCSVVSSVVSVVVSVVVVCVVVVVVVVQVVQPQQPDADPNDRDTPVNVVCVVVVVVVVVVVVVVVVVVVVD

=== Feature glossary ===
Annotated list of the representations used here:

Nearest PDB structures. The Foldseek neighbor list gives the closest experimentally determined structures in the PDB, ranked by structural alignment. TM-score near 1 means near-identical fold; near 0.3 means only rough topology match. This is how one finds what a novel AlphaFold prediction most resembles in the solved-structure universe.

Foldseek 3Di. Foldseek's 3Di representation compresses backbone geometry into a per-residue letter drawn from a learned twenty-state alphabet. It captures the tertiary interaction pattern around each residue — which residues are packed against it in space, regardless of where they are in sequence.

Radius of gyration, Cα contacts, bounding box. Radius of gyration (Rg) is the root-mean-square distance of Cα atoms from their centroid — a single number for overall size and compactness. A globular domain of N residues has Rg ≈ 2.2·N^0.38 Å; an extended or disordered chain has a much larger Rg. The Cα contact count is the number of residue pairs whose Cα atoms are within 8 Å and are more than four positions apart in sequence — a standard proxy for tertiary packing density. The bounding box is the smallest axis-aligned box enclosing all Cα atoms.

InterPro / GO / CATH / organism. The annotation block draws on four external resources. InterPro: which protein families and domains the sequence belongs to. GO: standardized terms for what the protein does, what process it participates in, and where in the cell it acts. CATH: which structural fold it has in the CATH hierarchy. Organism: the species of origin.

mmCIF coordinates. The mmCIF block holds the 3D Cartesian coordinates of each backbone atom (N, Cα, C, O) in ångströms. mmCIF is the PDB's canonical archive format — a tagged-loop text representation of the atomic model.

pLDDT. pLDDT is the predicted lDDT-Cα score: AlphaFold's confidence that the local environment of each residue (all inter-atomic distances within 15 Å) is correctly placed. It is a per-residue number between 0 and 100, with higher meaning more reliable.

Backbone torsions (φ/ψ). φ (phi) and ψ (psi) are the two rotatable backbone dihedrals per residue: φ is the C(i-1)–N–Cα–C torsion, ψ is the N–Cα–C–N(i+1) torsion, both in degrees on (−180°, 180°]. α-helical residues cluster near (−60°, −45°); β-strand residues near (−120°, +130°). A Ramachandran plot is simply a scatter of (φ, ψ) for every residue.

B-factor. For experimental (PDB) structures, the B-factor (temperature factor) quantifies the positional spread of each atom in the crystal — a combination of thermal vibration and static disorder — in units of Å². High B-factors mark flexible loops or poorly resolved regions; low B-factors mark the rigid, well-ordered core.

Secondary structure (3-state, P-SEA). SS3 is a coarse helix/strand/coil call (letters a/b/c) made by the P-SEA algorithm from inter-Cα distances and dihedrals. It is less detailed than DSSP but needs only Cα positions.

Predicted aligned error. Predicted aligned error is AlphaFold's pairwise confidence. Unlike pLDDT (per-residue), PAE is per-residue-pair and captures whether two parts of the structure are correctly placed relative to each other. Units are ångströms of expected positional error.

Solvent-accessible surface area. Solvent-accessible surface area (SASA) is the area in Å² traced out by the centre of a 1.4 Å probe sphere (a water molecule) rolled over the protein's van der Waals surface (Shrake–Rupley / Lee–Richards construction). Buried residues have near-zero SASA; fully exposed residues can exceed 200 Å². The total SASA scales roughly with the number of surface residues.

Secondary structure (8-state, DSSP). The SS8 string is DSSP's per-residue secondary-structure call. α-helix (H) means an i→i+4 H-bond ladder; β-strand (E) means the residue participates in a β-sheet; 3₁₀ (G) and π (I) are tighter and wider helices; T/S are turns/bends; '-' is loop.

Rendered structure images. Structure images are PyMOL renders from six orthogonal camera directions. Cartoon representation draws helices as coils and strands as arrows; sticks shows the backbone as bonds; surface shows the solvent-excluded envelope. Rainbow coloring maps sequence position to hue (blue→red, N→C); chain coloring assigns a distinct color per polypeptide.

Sequence. The amino-acid sequence is the protein's primary structure: the linear order of residues from the N-terminus to the C-terminus, written in one-letter code. Everything else here — the 3D coordinates, the secondary structure, the domain annotations — is ultimately a consequence of this string.

Contact-map, Ramachandran, and PAE plots. Three diagnostic plots accompany the record. The Cα contact map visualizes the tertiary structure as a 2D adjacency matrix (8 Å cutoff, sequence-local contacts suppressed). The Ramachandran plot shows the distribution of backbone (φ, ψ) torsions, with points in the α and β basins reflecting secondary structure content. The PAE plot shows AlphaFold's inter-residue confidence as a color matrix.